Protein AF-A0A1Z5KYN3-F1 (afdb_monomer)

Nearest PDB structures (foldseek):
  4drb-assembly1_C  TM=2.818E-01  e=9.674E+00  Homo sapiens

pLDDT: mean 87.4, std 7.11, range [66.25, 97.38]

Structure (mmCIF, N/CA/C/O backbone):
data_AF-A0A1Z5KYN3-F1
#
_entry.id   AF-A0A1Z5KYN3-F1
#
loop_
_atom_site.group_PDB
_atom_site.id
_atom_site.type_symbol
_atom_site.label_atom_id
_atom_site.label_alt_id
_atom_site.label_comp_id
_atom_site.label_asym_id
_atom_site.label_entity_id
_atom_site.label_seq_id
_atom_site.pdbx_PDB_ins_code
_atom_site.Cartn_x
_atom_site.Cartn_y
_atom_site.Cartn_z
_atom_site.occupancy
_atom_site.B_iso_or_equiv
_atom_site.auth_seq_id
_atom_site.auth_comp_id
_atom_site.auth_asym_id
_atom_site.auth_atom_id
_atom_site.pdbx_PDB_model_num
ATOM 1 N N . MET A 1 1 ? 12.639 -6.761 4.011 1.00 74.69 1 MET A N 1
ATOM 2 C CA . MET A 1 1 ? 11.629 -6.573 2.943 1.00 74.69 1 MET A CA 1
ATOM 3 C C . MET A 1 1 ? 12.089 -5.591 1.876 1.00 74.69 1 MET A C 1
ATOM 5 O O . MET A 1 1 ? 12.269 -6.037 0.756 1.00 74.69 1 MET A O 1
ATOM 9 N N . LYS A 1 2 ? 12.367 -4.319 2.209 1.00 81.88 2 LYS A N 1
ATOM 10 C CA . LYS A 1 2 ? 12.773 -3.287 1.233 1.00 81.88 2 LYS A CA 1
ATOM 11 C C . LYS A 1 2 ? 13.838 -3.738 0.217 1.00 81.88 2 LYS A C 1
ATOM 13 O O . LYS A 1 2 ? 13.536 -3.774 -0.964 1.00 81.88 2 LYS A O 1
ATOM 18 N N . GLN A 1 3 ? 15.025 -4.148 0.670 1.00 82.50 3 GLN A N 1
ATOM 19 C CA . GLN A 1 3 ? 16.136 -4.507 -0.232 1.00 82.50 3 GLN A CA 1
ATOM 20 C C . GLN A 1 3 ? 15.787 -5.649 -1.199 1.00 82.50 3 GLN A C 1
ATOM 22 O O . GLN A 1 3 ? 16.138 -5.602 -2.373 1.00 82.50 3 GLN A O 1
ATOM 27 N N . HIS A 1 4 ? 15.063 -6.663 -0.715 1.00 83.25 4 HIS A N 1
ATOM 28 C CA . HIS A 1 4 ? 14.623 -7.786 -1.541 1.00 83.25 4 HIS A CA 1
ATOM 29 C C . HIS A 1 4 ? 13.622 -7.336 -2.617 1.00 83.25 4 HIS A C 1
ATOM 31 O O . HIS A 1 4 ? 13.780 -7.674 -3.784 1.00 83.25 4 HIS A O 1
ATOM 37 N N . SER A 1 5 ? 12.625 -6.530 -2.241 1.00 82.38 5 SER A N 1
ATOM 38 C CA . SER A 1 5 ? 11.633 -6.000 -3.181 1.00 82.38 5 SER A CA 1
ATOM 39 C C . SER A 1 5 ? 12.252 -5.037 -4.193 1.00 82.38 5 SER A C 1
ATOM 41 O O . SER A 1 5 ? 11.962 -5.143 -5.378 1.00 82.38 5 SER A O 1
ATOM 43 N N . GLU A 1 6 ? 13.127 -4.130 -3.750 1.00 84.56 6 GLU A N 1
ATOM 44 C CA . GLU A 1 6 ? 13.839 -3.201 -4.635 1.00 84.56 6 GLU A CA 1
ATOM 45 C C . GLU A 1 6 ? 14.671 -3.943 -5.668 1.00 84.56 6 GLU A C 1
ATOM 47 O O . GLU A 1 6 ? 14.599 -3.602 -6.842 1.00 84.56 6 GLU A O 1
ATOM 52 N N . LYS A 1 7 ? 15.400 -4.988 -5.257 1.00 86.06 7 LYS A N 1
ATOM 53 C CA . LYS A 1 7 ? 16.163 -5.814 -6.190 1.00 86.06 7 LYS A CA 1
ATOM 54 C C . LYS A 1 7 ? 15.253 -6.431 -7.252 1.00 86.06 7 LYS A C 1
ATOM 56 O O . LYS A 1 7 ? 15.548 -6.306 -8.431 1.00 86.06 7 LYS A O 1
ATOM 61 N N . ASN A 1 8 ? 14.132 -7.028 -6.848 1.00 86.06 8 ASN A N 1
ATOM 62 C CA . ASN A 1 8 ? 13.205 -7.655 -7.792 1.00 86.06 8 ASN A CA 1
ATOM 63 C C . ASN A 1 8 ? 12.601 -6.638 -8.775 1.00 86.06 8 ASN A C 1
ATOM 65 O O . ASN A 1 8 ? 12.463 -6.945 -9.956 1.00 86.06 8 ASN A O 1
ATOM 69 N N . PHE A 1 9 ? 12.250 -5.432 -8.309 1.00 85.69 9 PHE A N 1
ATOM 70 C CA . PHE A 1 9 ? 11.758 -4.374 -9.195 1.00 85.69 9 PHE A CA 1
ATOM 71 C C . PHE A 1 9 ? 12.841 -3.907 -10.161 1.00 85.69 9 PHE A C 1
ATOM 73 O O . PHE A 1 9 ? 12.588 -3.847 -11.360 1.00 85.69 9 PHE A O 1
ATOM 80 N N . THR A 1 10 ? 14.044 -3.620 -9.663 1.00 84.25 10 THR A N 1
ATOM 81 C CA . THR A 1 10 ? 15.174 -3.234 -10.511 1.00 84.25 10 THR A CA 1
ATOM 82 C C . THR A 1 10 ? 15.432 -4.304 -11.564 1.00 84.25 10 THR A C 1
ATOM 84 O O . THR A 1 10 ? 15.400 -3.989 -12.747 1.00 84.25 10 THR A O 1
ATOM 87 N N . ASP A 1 11 ? 15.563 -5.568 -11.154 1.00 86.50 11 ASP A N 1
ATOM 88 C CA . ASP A 1 11 ? 15.809 -6.688 -12.061 1.00 86.50 11 ASP A CA 1
ATOM 89 C C . ASP A 1 11 ? 14.723 -6.781 -13.147 1.00 86.50 11 ASP A C 1
ATOM 91 O O . ASP A 1 11 ? 15.051 -6.957 -14.317 1.00 86.50 11 ASP A O 1
ATOM 95 N N . PHE A 1 12 ? 13.445 -6.600 -12.794 1.00 86.44 12 PHE A N 1
ATOM 96 C CA . PHE A 1 12 ? 12.340 -6.607 -13.757 1.00 86.44 12 PHE A CA 1
ATOM 97 C C . PHE A 1 12 ? 12.390 -5.439 -14.753 1.00 86.44 12 PHE A C 1
ATOM 99 O O . PHE A 1 12 ? 12.009 -5.606 -15.904 1.00 86.44 12 PHE A O 1
ATOM 106 N N . PHE A 1 13 ? 12.821 -4.246 -14.340 1.00 84.44 13 PHE A N 1
ATOM 107 C CA . PHE A 1 13 ? 12.824 -3.070 -15.217 1.00 84.44 13 PHE A CA 1
ATOM 108 C C . PHE A 1 13 ? 14.131 -2.882 -15.997 1.00 84.44 13 PHE A C 1
ATOM 110 O O . PHE A 1 13 ? 14.144 -2.121 -16.965 1.00 84.44 13 PHE A O 1
ATOM 117 N N . THR A 1 14 ? 15.217 -3.562 -15.609 1.00 83.12 14 THR A N 1
ATOM 118 C CA . THR A 1 14 ? 16.535 -3.414 -16.248 1.00 83.12 14 THR A CA 1
ATOM 119 C C . THR A 1 14 ? 17.000 -4.648 -17.009 1.00 83.12 14 THR A C 1
ATOM 121 O O . THR A 1 14 ? 17.725 -4.5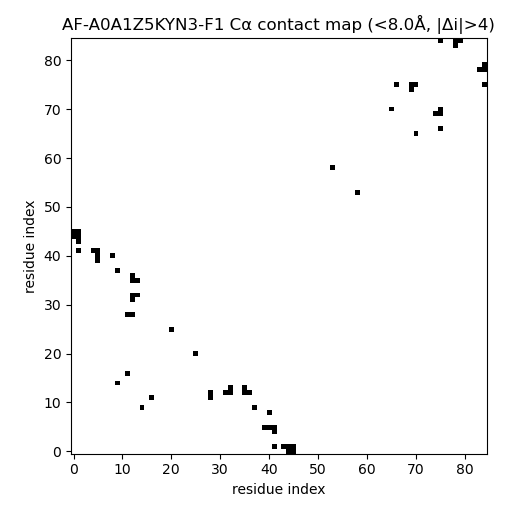01 -17.991 1.00 83.12 14 THR A O 1
ATOM 124 N N . ASN A 1 15 ? 16.610 -5.856 -16.592 1.00 86.69 15 ASN A N 1
ATOM 125 C CA . ASN A 1 15 ? 17.141 -7.095 -17.164 1.00 86.69 15 ASN A CA 1
ATOM 126 C C . ASN A 1 15 ? 16.133 -7.732 -18.130 1.00 86.69 15 ASN A C 1
ATOM 128 O O . ASN A 1 15 ? 14.931 -7.641 -17.902 1.00 86.69 15 ASN A O 1
ATOM 132 N N . PRO A 1 16 ? 16.579 -8.394 -19.212 1.00 86.19 16 PRO A N 1
ATOM 133 C CA . PRO A 1 16 ? 15.679 -9.128 -20.097 1.00 86.19 16 PRO A CA 1
ATOM 134 C C . PRO A 1 16 ? 14.906 -10.229 -19.359 1.00 86.19 16 PRO A C 1
ATOM 136 O O . PRO A 1 16 ? 15.460 -10.921 -18.502 1.00 86.19 16 PRO A O 1
ATOM 139 N N . LEU A 1 17 ? 13.646 -10.448 -19.747 1.00 87.19 17 LEU A N 1
ATOM 140 C CA . LEU A 1 17 ? 12.875 -11.597 -19.272 1.00 87.19 17 LEU A CA 1
ATOM 141 C C . LEU A 1 17 ? 13.508 -12.894 -19.785 1.00 87.19 17 LEU A C 1
ATOM 143 O O . LEU A 1 17 ? 13.758 -13.048 -20.979 1.00 87.19 17 LEU A O 1
ATOM 147 N N . THR A 1 18 ? 13.735 -13.838 -18.877 1.00 85.94 18 THR A N 1
ATOM 148 C CA . THR A 1 18 ? 14.286 -15.167 -19.188 1.00 85.94 18 THR A CA 1
ATOM 149 C C . THR A 1 18 ? 13.212 -16.245 -19.316 1.00 85.94 18 THR A C 1
ATOM 151 O O . THR A 1 18 ? 13.499 -17.354 -19.760 1.00 85.94 18 THR A O 1
ATOM 154 N N . VAL A 1 19 ? 11.980 -15.928 -18.920 1.00 86.81 19 VAL A N 1
ATOM 155 C CA . VAL A 1 19 ? 10.839 -16.846 -18.881 1.00 86.81 19 VAL A CA 1
ATOM 156 C C . VAL A 1 19 ? 9.778 -16.425 -19.890 1.00 86.81 19 VAL A C 1
ATOM 158 O O . VAL A 1 19 ? 9.580 -15.232 -20.130 1.00 86.81 19 VAL A O 1
ATOM 161 N N . ASP A 1 20 ? 9.086 -17.408 -20.467 1.00 91.75 20 ASP A N 1
ATOM 162 C CA . ASP A 1 20 ? 7.935 -17.140 -21.324 1.00 91.75 20 ASP A CA 1
ATOM 163 C C . ASP A 1 20 ? 6.762 -16.629 -20.478 1.00 91.75 20 ASP A C 1
ATOM 165 O O . ASP A 1 20 ? 6.424 -17.192 -19.435 1.00 91.75 20 ASP A O 1
ATOM 169 N N . VAL A 1 21 ? 6.162 -15.526 -20.915 1.00 90.56 21 VAL A N 1
ATOM 170 C CA . VAL A 1 21 ? 5.094 -14.827 -20.198 1.00 90.56 21 VAL A CA 1
ATOM 171 C C . VAL A 1 21 ? 3.991 -14.422 -21.161 1.00 90.56 21 VAL A C 1
ATOM 173 O O . VAL A 1 21 ? 4.201 -14.263 -22.364 1.00 90.56 21 VAL A O 1
ATOM 176 N N . ALA A 1 22 ? 2.798 -14.179 -20.619 1.00 95.31 22 ALA A N 1
ATOM 177 C CA . ALA A 1 22 ? 1.674 -13.689 -21.404 1.00 95.31 22 ALA A CA 1
ATOM 178 C C . ALA A 1 22 ? 2.052 -12.436 -22.219 1.00 95.31 22 ALA A C 1
ATOM 180 O O . ALA A 1 22 ? 2.729 -11.528 -21.730 1.00 95.31 22 ALA A O 1
ATOM 181 N N . LYS A 1 23 ? 1.539 -12.353 -23.455 1.00 93.31 23 LYS A N 1
ATOM 182 C CA . LYS A 1 23 ? 1.842 -11.279 -24.420 1.00 93.31 23 LYS A CA 1
ATOM 183 C C . LYS A 1 23 ? 1.740 -9.872 -23.820 1.00 93.31 23 LYS A C 1
ATOM 185 O O . LYS A 1 23 ? 2.585 -9.031 -24.109 1.00 93.31 23 LYS A O 1
ATOM 190 N N . GLY A 1 24 ? 0.724 -9.618 -22.992 1.00 93.06 24 GLY A N 1
ATOM 191 C CA . GLY A 1 24 ? 0.527 -8.314 -22.352 1.00 93.06 24 GLY A CA 1
ATOM 192 C C . GLY A 1 24 ? 1.688 -7.914 -21.439 1.00 93.06 24 GLY A C 1
ATOM 193 O O . GLY A 1 24 ? 2.178 -6.791 -21.530 1.00 93.06 24 GLY A O 1
ATOM 194 N N . LEU A 1 25 ? 2.180 -8.851 -20.622 1.00 91.50 25 LEU A N 1
ATOM 195 C CA . LEU A 1 25 ? 3.311 -8.605 -19.729 1.00 91.50 25 LEU A CA 1
ATOM 196 C C . LEU A 1 25 ? 4.605 -8.376 -20.518 1.00 91.50 25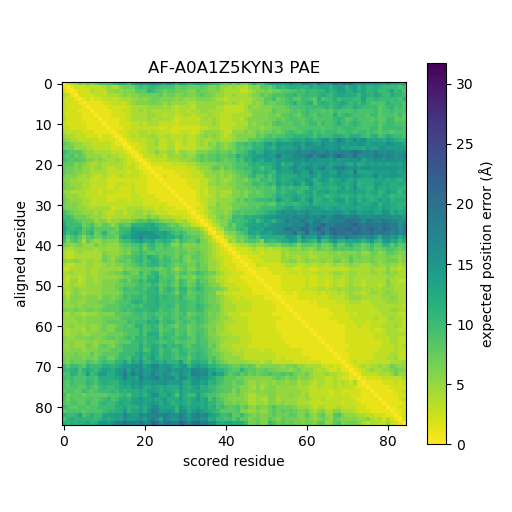 LEU A C 1
ATOM 198 O O . LEU A 1 25 ? 5.381 -7.490 -20.171 1.00 91.50 25 LEU A O 1
ATOM 202 N N . ARG A 1 26 ? 4.797 -9.115 -21.618 1.00 91.06 26 ARG A N 1
ATOM 203 C CA . ARG A 1 26 ? 5.949 -8.936 -22.509 1.00 91.06 26 ARG A CA 1
ATOM 204 C C . ARG A 1 26 ? 5.992 -7.532 -23.117 1.00 91.06 26 ARG A C 1
ATOM 206 O O . ARG A 1 26 ? 7.014 -6.863 -23.024 1.00 91.06 26 ARG A O 1
ATOM 213 N N . VAL A 1 27 ? 4.869 -7.061 -23.665 1.00 91.44 27 VAL A N 1
ATOM 214 C CA . VAL A 1 27 ? 4.760 -5.708 -24.243 1.00 91.44 27 VAL A CA 1
ATOM 215 C C . VAL A 1 27 ? 5.016 -4.631 -23.185 1.00 91.44 27 VAL A C 1
ATOM 217 O O . VAL A 1 27 ? 5.758 -3.685 -23.435 1.00 91.44 27 VAL A O 1
ATOM 220 N N . PHE A 1 28 ? 4.433 -4.775 -21.991 1.00 89.19 28 PHE A N 1
ATOM 221 C CA . PHE A 1 28 ? 4.655 -3.833 -20.891 1.00 89.19 28 PHE A CA 1
ATOM 222 C C . PHE A 1 28 ? 6.133 -3.753 -20.480 1.00 89.19 28 PHE A C 1
ATOM 224 O O . PHE A 1 28 ? 6.676 -2.659 -20.304 1.00 89.19 28 PHE A O 1
ATOM 231 N N . HIS A 1 29 ? 6.790 -4.905 -20.363 1.00 89.31 29 HIS A N 1
ATOM 232 C CA . HIS A 1 29 ? 8.206 -4.993 -20.031 1.00 89.31 29 HIS A CA 1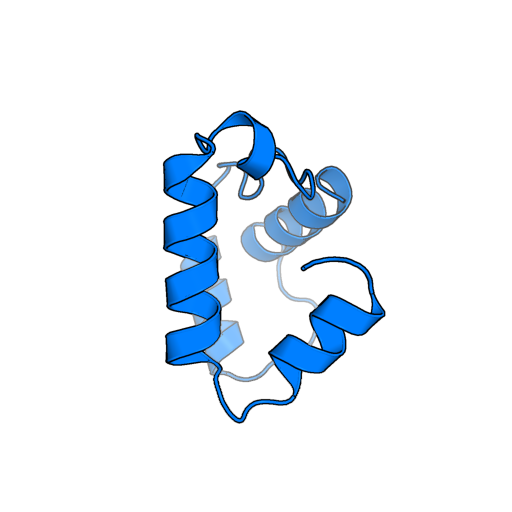
ATOM 233 C C . HIS A 1 29 ? 9.088 -4.339 -21.109 1.00 89.31 29 HIS A C 1
ATOM 235 O O . HIS A 1 29 ? 9.918 -3.492 -20.789 1.00 89.31 29 HIS A O 1
ATOM 241 N N . GLU A 1 30 ? 8.859 -4.647 -22.391 1.00 88.50 30 GLU A N 1
ATOM 242 C CA . GLU A 1 30 ? 9.574 -4.031 -23.521 1.00 88.50 30 GLU A CA 1
ATOM 243 C C . GLU A 1 30 ? 9.453 -2.497 -23.530 1.00 88.50 30 GLU A C 1
ATOM 245 O O . GLU A 1 30 ? 10.427 -1.795 -23.801 1.00 88.50 30 GLU A O 1
ATOM 250 N N . VAL A 1 31 ? 8.268 -1.956 -23.226 1.00 87.69 31 VAL A N 1
ATOM 251 C CA . VAL A 1 31 ? 8.053 -0.501 -23.136 1.00 87.69 31 VAL A CA 1
ATOM 252 C C . VAL A 1 31 ? 8.804 0.093 -21.948 1.00 87.69 31 VAL A C 1
ATOM 254 O O . VAL A 1 31 ? 9.426 1.146 -22.082 1.00 87.69 31 VAL A O 1
ATOM 257 N N . SER A 1 32 ? 8.783 -0.588 -20.805 1.00 83.25 32 SER A N 1
ATOM 258 C CA . SER A 1 32 ? 9.432 -0.115 -19.581 1.00 83.25 32 SER A CA 1
ATOM 259 C C . SER A 1 32 ? 10.961 -0.085 -19.710 1.00 83.25 32 SER A C 1
ATOM 261 O O . SER A 1 32 ? 11.598 0.841 -19.217 1.00 83.25 32 SER A O 1
ATOM 263 N N . GLN A 1 33 ? 11.556 -1.029 -20.449 1.00 83.12 33 GLN A N 1
ATOM 264 C CA . GLN A 1 33 ? 12.999 -1.056 -20.721 1.00 83.12 33 GLN A CA 1
ATOM 265 C C . GLN A 1 33 ? 13.485 0.046 -21.671 1.00 83.12 33 GLN A C 1
ATOM 267 O O . GLN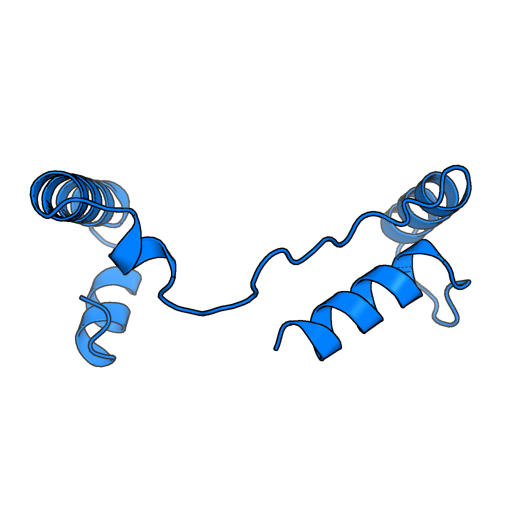 A 1 33 ? 14.664 0.391 -21.645 1.00 83.12 33 GLN A O 1
ATOM 272 N N . LYS A 1 34 ? 12.612 0.627 -22.507 1.00 82.38 34 LYS A N 1
ATOM 273 C CA . LYS A 1 34 ? 12.992 1.763 -23.373 1.00 82.38 34 LYS A CA 1
ATOM 274 C C . LYS A 1 34 ? 13.301 3.029 -22.573 1.00 82.38 34 LYS A C 1
ATOM 276 O O . LYS A 1 34 ? 14.065 3.871 -23.038 1.00 82.38 34 LYS A O 1
ATOM 281 N N . HIS A 1 35 ? 12.726 3.151 -21.378 1.00 74.06 35 HIS A N 1
ATOM 282 C CA . HIS A 1 35 ? 12.938 4.265 -20.459 1.00 74.06 35 HIS A CA 1
ATOM 283 C C . HIS A 1 35 ? 13.187 3.722 -19.047 1.00 74.06 35 HIS A C 1
ATOM 285 O O . HIS A 1 35 ? 12.313 3.839 -18.184 1.00 74.06 35 HIS A O 1
ATOM 291 N N . PRO A 1 36 ? 14.354 3.098 -18.804 1.00 68.50 36 PRO A N 1
ATOM 292 C CA . PRO A 1 36 ? 14.615 2.441 -17.535 1.00 68.50 36 PRO A CA 1
ATOM 293 C C . PRO A 1 36 ? 14.619 3.485 -16.415 1.00 68.50 36 PRO A C 1
ATOM 295 O O . PRO A 1 36 ? 15.441 4.403 -16.392 1.00 68.50 36 PRO A O 1
ATOM 298 N N . SER A 1 37 ? 13.673 3.358 -15.486 1.00 66.56 37 SER A N 1
ATOM 299 C CA . SER A 1 37 ? 13.632 4.185 -14.283 1.00 66.56 37 SER A CA 1
ATOM 300 C C . SER A 1 37 ? 14.629 3.640 -13.267 1.00 66.56 37 SER A C 1
ATOM 302 O O . SER A 1 37 ? 14.532 2.488 -12.852 1.00 66.56 37 SER A O 1
ATOM 304 N N . THR A 1 38 ? 15.563 4.481 -12.829 1.00 66.25 38 THR A N 1
ATOM 305 C CA . THR A 1 38 ? 16.472 4.184 -11.709 1.00 66.25 38 THR A CA 1
ATOM 306 C C . THR A 1 38 ? 15.896 4.618 -10.358 1.00 66.25 38 THR A C 1
ATOM 308 O O . THR A 1 38 ? 16.562 4.497 -9.329 1.00 66.25 38 THR A O 1
ATOM 311 N N . ALA A 1 39 ? 14.665 5.143 -10.336 1.00 67.44 39 ALA A N 1
ATOM 312 C CA . ALA A 1 39 ? 14.015 5.561 -9.104 1.00 67.44 39 ALA A CA 1
ATOM 313 C C . ALA A 1 39 ? 13.700 4.344 -8.221 1.00 67.44 39 ALA A C 1
ATOM 315 O O . ALA A 1 39 ? 13.151 3.345 -8.686 1.00 67.44 39 ALA A O 1
ATOM 316 N N . SER A 1 40 ? 14.006 4.441 -6.923 1.00 71.44 40 SER A N 1
ATOM 317 C CA . SER A 1 40 ? 13.599 3.414 -5.960 1.00 71.44 40 SER A CA 1
ATOM 318 C C . SER A 1 40 ? 12.070 3.346 -5.883 1.00 71.44 40 SER A C 1
ATOM 320 O O . SER A 1 40 ? 11.404 4.320 -5.528 1.00 71.44 40 SER A O 1
ATOM 322 N N . PHE A 1 41 ? 11.517 2.164 -6.165 1.00 78.00 41 PHE A N 1
ATOM 323 C CA . PHE A 1 41 ? 10.086 1.882 -6.015 1.00 78.00 41 PHE A CA 1
ATOM 324 C C . PHE A 1 41 ? 9.659 1.750 -4.547 1.00 78.00 41 PHE A C 1
ATOM 326 O O . PHE A 1 41 ? 8.479 1.882 -4.226 1.00 78.00 41 PHE A O 1
ATOM 333 N N . THR A 1 42 ? 10.599 1.488 -3.631 1.00 82.81 42 THR A N 1
ATOM 334 C CA . THR A 1 42 ? 10.303 1.270 -2.210 1.00 82.81 42 THR A CA 1
ATOM 335 C C . THR A 1 42 ? 10.986 2.320 -1.342 1.00 82.81 42 THR A C 1
ATOM 337 O O . THR A 1 42 ? 12.138 2.179 -0.953 1.00 82.81 42 THR A O 1
ATOM 340 N N . ARG A 1 43 ? 10.244 3.345 -0.909 1.00 85.19 43 ARG A N 1
ATOM 341 C CA . ARG A 1 43 ? 10.791 4.407 -0.041 1.00 85.19 43 ARG A CA 1
ATOM 342 C C . ARG A 1 43 ? 11.353 3.877 1.290 1.00 85.19 43 ARG A C 1
ATOM 344 O O . ARG A 1 43 ? 12.549 3.999 1.555 1.00 85.19 43 ARG A O 1
ATOM 351 N N . LYS A 1 44 ? 10.493 3.295 2.137 1.00 88.25 44 LYS A N 1
ATOM 352 C CA . LYS A 1 44 ? 10.863 2.760 3.468 1.00 88.25 44 LYS A CA 1
ATOM 353 C C . LYS A 1 44 ? 10.663 1.247 3.589 1.00 88.25 44 LYS A C 1
ATOM 355 O O . LYS A 1 44 ? 11.538 0.569 4.111 1.00 88.25 44 LYS A O 1
ATOM 360 N N . GLY A 1 45 ? 9.541 0.713 3.096 1.00 86.50 45 GLY A N 1
ATOM 361 C CA . GLY A 1 45 ? 9.226 -0.721 3.195 1.00 86.50 45 GLY A CA 1
ATOM 362 C C . GLY A 1 45 ? 9.052 -1.219 4.638 1.00 86.50 45 GLY A C 1
ATOM 363 O O . GLY A 1 45 ? 9.429 -2.352 4.936 1.00 86.50 45 GLY A O 1
ATOM 364 N N . ILE A 1 46 ? 8.528 -0.361 5.522 1.00 89.69 46 ILE A N 1
ATOM 365 C CA . ILE A 1 46 ? 8.300 -0.633 6.948 1.00 89.69 46 ILE A CA 1
ATOM 366 C C . ILE A 1 46 ? 6.796 -0.794 7.178 1.00 89.69 46 ILE A C 1
ATOM 368 O O . ILE A 1 46 ? 6.016 0.111 6.874 1.00 89.69 46 ILE A O 1
ATOM 372 N N . VAL A 1 47 ? 6.391 -1.945 7.714 1.00 87.69 47 VAL A N 1
ATOM 373 C CA . VAL A 1 47 ? 5.003 -2.190 8.126 1.00 87.69 47 VAL A CA 1
ATOM 374 C C . VAL A 1 47 ? 4.709 -1.346 9.362 1.00 87.69 47 VAL A C 1
ATOM 376 O O . VAL A 1 47 ? 5.481 -1.362 10.315 1.00 87.69 47 VAL A O 1
ATOM 379 N N . GLY A 1 48 ? 3.599 -0.608 9.342 1.00 88.56 48 GLY A N 1
ATOM 380 C CA . GLY A 1 48 ? 3.192 0.245 10.459 1.00 88.56 48 GLY A CA 1
ATOM 381 C C . GLY A 1 48 ? 3.781 1.659 10.464 1.00 88.56 48 GLY A C 1
ATOM 382 O O . GLY A 1 48 ? 3.408 2.416 11.348 1.00 88.56 48 GLY A O 1
ATOM 383 N N . ASP A 1 49 ? 4.605 2.063 9.477 1.00 92.62 49 ASP A N 1
ATOM 384 C CA . ASP A 1 49 ? 5.144 3.447 9.395 1.00 92.62 49 ASP A CA 1
ATOM 385 C C . ASP A 1 49 ? 4.027 4.501 9.410 1.00 92.62 49 ASP A C 1
ATOM 387 O O . ASP A 1 49 ? 4.254 5.613 9.862 1.00 92.62 49 ASP A O 1
ATOM 391 N N . TRP A 1 50 ? 2.817 4.149 8.952 1.00 91.12 50 TRP A N 1
ATOM 392 C CA . TRP A 1 50 ? 1.637 5.020 8.967 1.00 91.12 50 TRP A CA 1
ATOM 393 C C . TRP A 1 50 ? 1.237 5.497 10.370 1.00 91.12 50 TRP A C 1
ATOM 395 O O . TRP A 1 50 ? 0.680 6.586 10.479 1.00 91.12 50 TRP A O 1
ATOM 405 N N . LYS A 1 51 ? 1.548 4.732 11.428 1.00 89.69 51 LYS A N 1
ATOM 406 C CA . LYS A 1 51 ? 1.194 5.074 12.816 1.00 89.69 51 LYS A CA 1
ATOM 407 C C . LYS A 1 51 ? 1.844 6.376 13.284 1.00 89.69 51 LYS A C 1
ATOM 409 O O . LYS A 1 51 ? 1.240 7.098 14.060 1.00 89.69 51 LYS A O 1
ATOM 414 N N . GLU A 1 52 ? 3.023 6.696 12.754 1.00 93.94 52 GLU A N 1
ATOM 415 C CA . GLU A 1 52 ? 3.749 7.938 13.055 1.00 93.94 52 GLU A CA 1
ATOM 416 C C . GLU A 1 52 ? 3.229 9.151 12.262 1.00 93.94 52 GLU A C 1
ATOM 418 O O . GLU A 1 52 ? 3.632 10.280 12.526 1.00 93.94 52 GLU A O 1
ATOM 423 N N . HIS A 1 53 ? 2.365 8.940 11.261 1.00 93.88 53 HIS A N 1
ATOM 424 C CA . HIS A 1 53 ? 1.850 10.015 10.395 1.00 93.88 53 HIS A CA 1
ATOM 425 C C . HIS A 1 53 ? 0.387 10.364 10.665 1.00 93.88 53 HIS A C 1
ATOM 427 O O . HIS A 1 53 ? -0.069 11.422 10.238 1.00 93.88 53 HIS A O 1
ATOM 433 N N . PHE A 1 54 ? -0.363 9.476 11.316 1.00 94.62 54 PHE A N 1
ATOM 434 C CA . PHE A 1 54 ? -1.773 9.694 11.616 1.00 94.62 54 PHE A CA 1
ATOM 435 C C . PHE A 1 54 ? -1.931 10.249 13.028 1.00 94.62 54 PHE A C 1
ATOM 437 O O . PHE A 1 54 ? -1.391 9.695 13.983 1.00 94.62 54 PHE A O 1
ATOM 444 N N . THR A 1 55 ? -2.732 11.307 13.167 1.00 96.62 55 THR A N 1
ATOM 445 C CA . THR A 1 55 ? -3.258 11.693 14.480 1.00 96.62 55 THR A CA 1
ATOM 446 C C . THR A 1 55 ? -4.288 10.666 14.956 1.00 96.62 55 THR A C 1
ATOM 448 O O . THR A 1 55 ? -4.812 9.872 14.168 1.00 96.62 55 THR A O 1
ATOM 451 N N . GLU A 1 56 ? -4.615 10.689 16.245 1.00 95.00 56 GLU A N 1
ATOM 452 C CA . GLU A 1 56 ? -5.638 9.811 16.823 1.00 95.00 56 GLU A CA 1
ATOM 453 C C . GLU A 1 56 ? -7.000 9.979 16.126 1.00 95.00 56 GLU A C 1
ATOM 455 O O . GLU A 1 56 ? -7.570 8.999 15.651 1.00 95.00 56 GLU A O 1
ATOM 460 N N . GLU A 1 57 ? -7.441 11.222 15.907 1.00 97.38 57 GLU A N 1
ATOM 461 C CA . GLU A 1 57 ? -8.670 11.530 15.159 1.00 97.38 57 GLU A CA 1
ATOM 462 C C . GLU A 1 57 ? -8.646 10.957 13.727 1.00 97.38 57 GLU A C 1
ATOM 464 O O . GLU A 1 57 ? -9.631 10.399 13.235 1.00 97.38 57 GLU A O 1
ATOM 469 N N . MET A 1 58 ? -7.507 11.061 13.032 1.00 97.00 58 MET A N 1
ATOM 470 C CA . MET A 1 58 ? -7.361 10.491 11.690 1.00 97.00 58 MET A CA 1
ATOM 471 C C . MET A 1 58 ? -7.484 8.965 11.705 1.00 97.00 58 MET A C 1
ATOM 473 O O . MET A 1 58 ? -8.067 8.396 10.777 1.00 97.00 58 MET A O 1
ATOM 477 N N . ASN A 1 59 ? -6.962 8.309 12.743 1.00 93.81 59 ASN A N 1
ATOM 478 C CA . ASN A 1 59 ? -7.075 6.864 12.916 1.00 93.81 59 ASN A CA 1
ATOM 479 C C . ASN A 1 59 ? -8.512 6.433 13.177 1.00 93.81 59 ASN A C 1
ATOM 481 O O . ASN A 1 59 ? -8.999 5.520 12.511 1.00 93.81 59 ASN A O 1
ATOM 485 N N . GLU A 1 60 ? -9.221 7.118 14.070 1.00 95.19 60 GLU A N 1
ATOM 486 C CA . GLU A 1 60 ? -10.637 6.856 14.332 1.00 95.19 60 GLU A CA 1
ATOM 487 C C . GLU A 1 60 ? -11.474 7.003 13.057 1.00 95.19 60 GLU A C 1
ATOM 489 O O . GLU A 1 60 ? -12.248 6.111 12.694 1.00 95.19 60 GLU A O 1
ATOM 494 N N . ARG A 1 61 ? -11.251 8.088 12.306 1.00 97.00 61 ARG A N 1
ATOM 495 C CA . ARG A 1 61 ? -11.940 8.336 11.036 1.00 97.00 61 ARG A CA 1
ATOM 496 C C . ARG A 1 61 ? -11.625 7.272 9.983 1.00 97.00 61 ARG A C 1
ATOM 498 O O . ARG A 1 61 ? -12.510 6.905 9.206 1.00 97.00 61 ARG A O 1
ATOM 505 N N . MET A 1 62 ? -10.383 6.795 9.918 1.00 93.94 62 MET A N 1
ATOM 506 C CA . MET A 1 62 ? -9.993 5.716 9.008 1.00 93.94 62 MET A CA 1
ATOM 507 C C . MET A 1 62 ? -10.673 4.398 9.393 1.00 93.94 62 MET A C 1
ATOM 509 O O . MET A 1 62 ? -11.261 3.746 8.530 1.00 93.94 62 MET A O 1
ATOM 513 N N . ASN A 1 63 ? -10.666 4.044 10.679 1.00 91.88 63 ASN A N 1
ATOM 514 C CA . ASN A 1 63 ? -11.306 2.833 11.191 1.00 91.88 63 ASN A CA 1
ATOM 515 C C . ASN A 1 63 ? -12.811 2.821 10.901 1.00 91.88 63 ASN A C 1
ATOM 517 O O . ASN A 1 63 ? -13.331 1.824 10.402 1.00 91.88 63 ASN A O 1
ATOM 521 N N . ALA A 1 64 ? -13.499 3.946 11.118 1.00 94.62 64 ALA A N 1
ATOM 522 C CA . ALA A 1 64 ? -14.917 4.074 10.795 1.00 94.62 64 ALA A CA 1
ATOM 523 C C . ALA A 1 64 ? -15.196 3.807 9.304 1.00 94.62 64 ALA A C 1
ATOM 525 O O . ALA A 1 64 ? -16.102 3.044 8.969 1.00 94.62 64 ALA A O 1
ATOM 526 N N . LYS A 1 65 ? -14.375 4.363 8.400 1.00 95.69 65 LYS A N 1
ATOM 527 C CA . LYS A 1 65 ? -14.500 4.124 6.951 1.00 95.69 65 LYS A CA 1
ATOM 528 C C . LYS A 1 65 ? -14.214 2.678 6.557 1.00 95.69 65 LYS A C 1
ATOM 530 O O . LYS A 1 65 ? -14.884 2.151 5.673 1.00 95.69 65 LYS A O 1
ATOM 535 N N . ILE A 1 66 ? -13.218 2.047 7.177 1.00 93.12 66 ILE A N 1
ATOM 536 C CA . ILE A 1 66 ? -12.891 0.637 6.945 1.00 93.12 66 ILE A CA 1
ATOM 537 C C . ILE A 1 66 ? -14.095 -0.238 7.299 1.00 93.12 66 ILE A C 1
ATOM 539 O O . ILE A 1 66 ? -14.513 -1.053 6.479 1.00 93.12 66 ILE A O 1
ATOM 543 N N . VAL A 1 67 ? -14.690 -0.024 8.474 1.00 92.44 67 VAL A N 1
ATOM 544 C CA . VAL A 1 67 ? -15.869 -0.776 8.918 1.00 92.44 67 VAL A CA 1
ATOM 545 C C . VAL A 1 67 ? -17.070 -0.504 8.014 1.00 92.44 67 VAL A C 1
ATOM 547 O O . VAL A 1 67 ? -17.717 -1.454 7.594 1.00 92.44 67 VAL A O 1
ATOM 550 N N . GLU A 1 68 ? -17.343 0.753 7.649 1.00 95.75 68 GLU A N 1
ATOM 551 C CA . GLU A 1 68 ? -18.425 1.107 6.715 1.00 95.75 68 GLU A CA 1
ATOM 552 C C . GLU A 1 68 ? -18.290 0.338 5.391 1.00 95.75 68 GLU A C 1
ATOM 554 O O . GLU A 1 68 ? -19.237 -0.302 4.936 1.00 95.75 68 GLU A O 1
ATOM 559 N N . ARG A 1 69 ? -17.098 0.372 4.780 1.00 95.06 69 ARG A N 1
ATOM 560 C CA . ARG A 1 69 ? -16.866 -0.121 3.412 1.00 95.06 69 ARG A CA 1
ATOM 561 C C . ARG A 1 69 ? -16.653 -1.619 3.311 1.00 95.06 69 ARG A C 1
ATOM 563 O O . ARG A 1 69 ? -16.937 -2.187 2.262 1.00 95.06 69 ARG A O 1
ATOM 570 N N . LEU A 1 70 ? -16.122 -2.234 4.362 1.00 93.81 70 LEU A N 1
ATOM 571 C CA . LEU A 1 70 ? -15.836 -3.666 4.408 1.00 93.81 70 LEU A CA 1
ATOM 572 C C . LEU A 1 70 ? -16.825 -4.422 5.304 1.00 93.81 70 LEU A C 1
ATOM 574 O O . LEU A 1 70 ? -16.620 -5.607 5.567 1.00 93.81 70 LEU A O 1
ATOM 578 N N . SER A 1 71 ? -17.893 -3.764 5.770 1.00 87.19 71 SER A N 1
ATOM 579 C CA . SER A 1 71 ? -18.976 -4.431 6.493 1.00 87.19 71 SER A CA 1
ATOM 580 C C . SER A 1 71 ? -19.553 -5.570 5.647 1.00 87.19 71 SER A C 1
ATOM 582 O O . SER A 1 71 ? -19.842 -5.413 4.462 1.00 87.19 71 SER A O 1
ATOM 584 N N . GLY A 1 72 ? -19.668 -6.752 6.254 1.00 86.62 72 GLY A N 1
ATOM 585 C CA . GLY A 1 72 ? -20.114 -7.968 5.569 1.00 86.62 72 GLY A CA 1
ATOM 586 C C . GLY A 1 72 ? -19.019 -8.740 4.824 1.00 86.62 72 GLY A C 1
ATOM 587 O O . GLY A 1 72 ? -19.315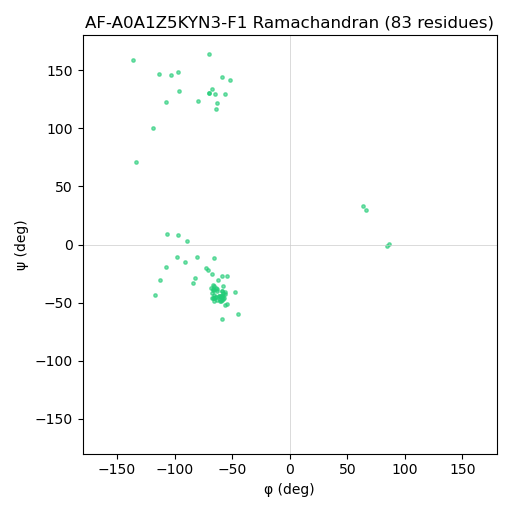 -9.801 4.286 1.00 86.62 72 GLY A O 1
ATOM 588 N N . ALA A 1 73 ? -17.770 -8.261 4.811 1.00 89.62 73 ALA A N 1
ATOM 589 C CA . ALA A 1 73 ? -16.624 -9.048 4.368 1.00 89.62 73 ALA A CA 1
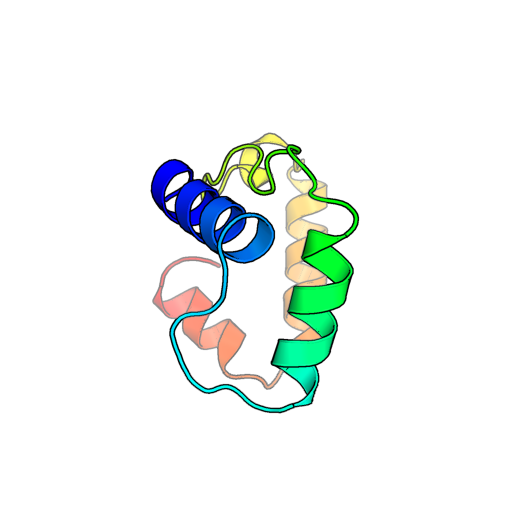ATOM 590 C C . ALA A 1 73 ? -15.887 -9.682 5.560 1.00 89.62 73 ALA A C 1
ATOM 592 O O . ALA A 1 73 ? -15.753 -9.073 6.623 1.00 89.62 73 ALA A O 1
ATOM 593 N N . ASP A 1 74 ? -15.299 -10.860 5.346 1.00 91.75 74 ASP A N 1
ATOM 594 C CA . ASP A 1 74 ? -14.538 -11.592 6.373 1.00 91.75 74 ASP A CA 1
ATOM 595 C C . 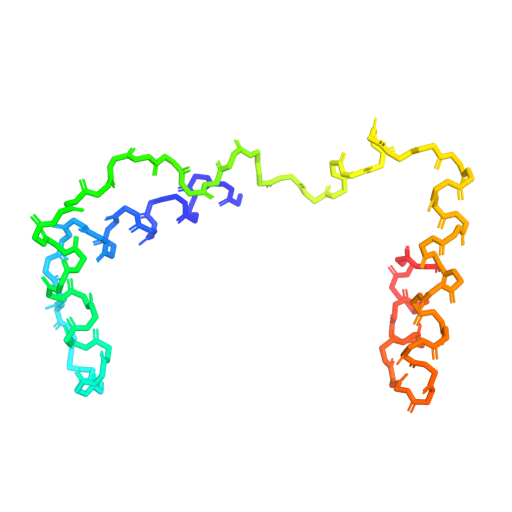ASP A 1 74 ? -13.253 -10.870 6.821 1.00 91.75 74 ASP A C 1
ATOM 597 O O . ASP A 1 74 ? -12.633 -11.242 7.818 1.00 91.75 7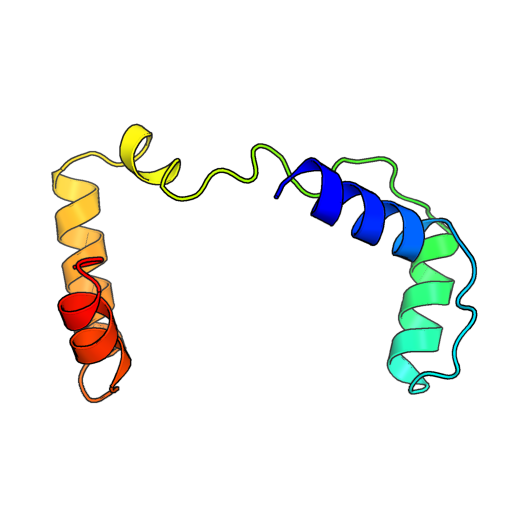4 ASP A O 1
ATOM 601 N N . PHE A 1 75 ? -12.839 -9.820 6.102 1.00 87.94 75 PHE A N 1
ATOM 602 C CA . PHE A 1 75 ? -11.622 -9.063 6.392 1.00 87.94 75 PHE A CA 1
ATOM 603 C C . PHE A 1 75 ? -11.619 -8.443 7.790 1.00 87.94 75 PHE A C 1
ATOM 605 O O . PHE A 1 75 ? -10.585 -8.475 8.454 1.00 87.94 75 PHE A O 1
ATOM 612 N N . ILE A 1 76 ? -12.756 -7.915 8.257 1.00 88.94 76 ILE A N 1
ATOM 613 C CA . ILE A 1 76 ? -12.838 -7.276 9.578 1.00 88.94 76 ILE A CA 1
ATOM 614 C C . ILE A 1 76 ? -12.599 -8.303 10.689 1.00 88.94 76 ILE A C 1
ATOM 616 O O . ILE A 1 76 ? -11.804 -8.063 11.598 1.00 88.94 76 ILE A O 1
ATOM 620 N N . GLU A 1 77 ? -13.232 -9.471 10.595 1.00 89.94 77 GLU A N 1
ATOM 621 C CA . GLU A 1 77 ? -13.064 -10.545 11.579 1.00 89.94 77 GLU A CA 1
ATOM 622 C C . GLU A 1 77 ? -11.658 -11.154 11.523 1.00 89.94 77 GLU A C 1
ATOM 624 O O . GLU A 1 77 ? -11.047 -11.429 12.559 1.00 89.94 77 GLU A O 1
ATOM 629 N N . LEU A 1 78 ? -11.090 -11.285 10.320 1.00 91.88 78 LEU A N 1
ATOM 630 C CA . LEU A 1 78 ? -9.710 -11.722 10.139 1.00 91.88 78 LEU A CA 1
ATOM 631 C C . LEU A 1 78 ? -8.723 -10.757 10.809 1.00 91.88 78 LEU A C 1
ATOM 633 O O . LEU A 1 78 ? -7.819 -11.190 11.520 1.00 91.88 78 LEU A O 1
ATOM 637 N N . TRP A 1 79 ? -8.885 -9.450 10.612 1.00 89.94 79 TRP A N 1
ATOM 638 C CA . TRP A 1 79 ? -7.990 -8.448 11.191 1.00 89.94 79 TRP A CA 1
ATOM 639 C C . TRP A 1 79 ? -8.080 -8.376 12.713 1.00 89.94 79 TRP A C 1
ATOM 641 O O . TRP A 1 79 ? -7.031 -8.309 13.357 1.00 89.94 79 TRP A O 1
ATOM 651 N N . LYS A 1 80 ? -9.281 -8.500 13.291 1.00 87.12 80 LYS A N 1
ATOM 652 C CA . LYS A 1 80 ? -9.460 -8.644 14.747 1.00 87.12 80 LYS A CA 1
ATOM 653 C C . LYS A 1 80 ? -8.738 -9.881 15.284 1.00 87.12 80 LYS A C 1
ATOM 655 O O . LYS A 1 80 ? -8.014 -9.799 16.271 1.00 87.12 80 LYS A O 1
ATOM 660 N N . LYS A 1 81 ? -8.863 -11.030 14.604 1.00 92.88 81 LYS A N 1
ATOM 661 C CA . LYS A 1 81 ? -8.198 -12.285 15.003 1.00 92.88 81 LYS A CA 1
ATOM 662 C C . LYS A 1 81 ? -6.674 -12.150 15.093 1.00 92.88 81 LYS A C 1
ATOM 664 O O . LYS A 1 81 ? -6.061 -12.783 15.948 1.00 92.88 81 LYS A O 1
ATOM 669 N N . TYR A 1 82 ? -6.066 -11.353 14.215 1.00 89.94 82 TYR A N 1
ATOM 670 C CA . TYR A 1 82 ? -4.617 -11.128 14.188 1.00 89.94 82 TYR A CA 1
ATOM 671 C C . TYR A 1 82 ? -4.170 -9.844 14.912 1.00 89.94 82 TYR A C 1
ATOM 673 O O . TYR A 1 82 ? -2.995 -9.491 14.825 1.00 89.94 82 TYR A O 1
ATOM 681 N N . GLY A 1 83 ? -5.066 -9.155 15.633 1.00 80.31 83 GLY A N 1
ATOM 682 C CA . GLY A 1 83 ? -4.735 -7.964 16.426 1.00 80.31 83 GLY A CA 1
ATOM 683 C C . GLY A 1 83 ? -4.301 -6.754 15.593 1.00 80.31 83 GLY A C 1
ATOM 684 O O . GLY A 1 83 ? -3.468 -5.960 16.029 1.00 80.31 83 GLY A O 1
ATOM 685 N N . ILE A 1 84 ? -4.809 -6.646 14.364 1.00 79.44 84 ILE A N 1
ATOM 686 C CA . ILE A 1 84 ? -4.577 -5.493 13.480 1.00 79.44 84 ILE A CA 1
ATOM 687 C C . ILE A 1 84 ? -5.567 -4.364 13.808 1.00 79.44 84 ILE A C 1
ATOM 689 O O . ILE A 1 84 ? -5.210 -3.191 13.685 1.00 79.44 84 ILE A O 1
ATOM 693 N N . MET A 1 85 ? -6.780 -4.743 14.227 1.00 74.12 85 MET A N 1
ATOM 694 C CA . MET A 1 85 ? -7.872 -3.883 14.692 1.00 74.12 85 MET A CA 1
ATOM 695 C C . MET A 1 85 ? -8.294 -4.260 16.106 1.00 74.12 85 MET A C 1
ATOM 697 O O . MET A 1 85 ? -8.220 -5.471 16.422 1.00 74.12 85 MET A O 1
#

Secondary structure (DSSP, 8-state):
-HHHHHHHHHHHHHSPP-S---HHHHHHHHHHHHS---S-S-S---TTGGGGT--HHHHHHHHHHHHHHHTTSTHHHHHHHTT--

Organism: Ornithodoros moubata (NCBI:txid6938)

Sequence (85 aa):
MKQHSEKNFTDFFTNPLTVDVAKGLRVFHEVSQKHPSTASFTRKGIVGDWKEHFTEEMNERMNAKIVERLSGADFIELWKKYGIM

Foldseek 3Di:
DQVVVQVVVLCQQAPDDPDDDDPVSNVVNVVSVVPRDPDRPDDDPDPPPCVVVDDPVRVVVVVVVCCVVCPPPCVVVVCVVVVVD

Solvent-accessible surface area (backbone atoms only — not comparable to full-atom values): 5338 Å² total; per-residue (Å²): 104,37,70,63,53,43,49,55,51,49,48,61,42,74,45,82,84,89,66,95,66,61,68,69,60,50,54,52,45,60,59,41,50,76,61,60,75,87,70,79,88,54,89,73,62,58,90,69,61,62,65,83,74,48,53,71,71,55,46,54,56,49,50,54,51,49,49,69,75,42,61,96,46,69,61,60,62,53,33,44,75,70,66,76,94

Radius of gyration: 19.03 Å; Cα contacts (8 Å, |Δi|>4): 33; chains: 1; bounding box: 37×29×41 Å

InterPro domains:
  IPR000863 Sulfotransferase domain [PF00685] (20-71)
  IPR027417 P-loop containing nucleoside triphosphate hydrolase [G3DSA:3.40.50.30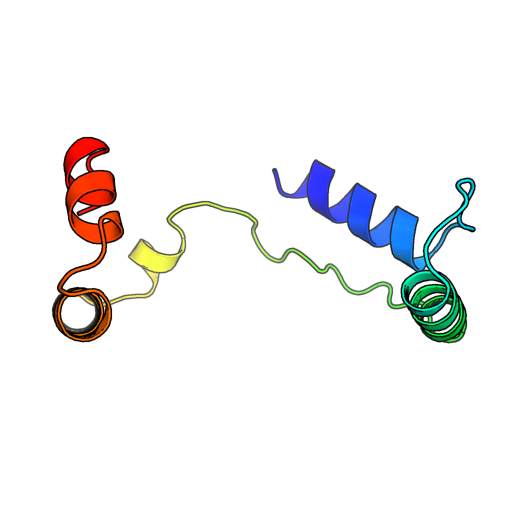0] (1-76)
  IPR027417 P-loop containing nucleoside triphosphate hydrolase [SSF52540] (32-77)

Mean predicted aligned error: 7.18 Å